Protein AF-A0A0P9IA78-F1 (afdb_monomer)

Radius of gyration: 23.21 Å; Cα contacts (8 Å, |Δi|>4): 145; chains: 1; bounding box: 56×48×59 Å

Sequence (143 aa):
MDINGATLGGPLNVPTANTPISSMRSAQRTPTDLRVVIDLKKGVTPKSFTLAPNQQYGNRLVVDLYDNAADANPTPVIPDTAANTAPAVPVSPAKPEIKLTPVPNGKRDIVVVIDAGHGGEDPGASGGAGQKEKNVVLSIAKE

Secondary structure (DSSP, 8-state):
-EEET----S------TTSSEEEEEEEEEETTEEEEEEEESS-EEEEEEEE---SS---EEEEEEEEPGGGSPPP-------------------------PPPSS-------------BTTB--SB-TTS-BHHHHHHHHTT-

Foldseek 3Di:
DKDFQDDDPDDPDDDCPPHQFDDWDWDDPDPGMIDIDTHGNDAWDKDWDWDPDDPPGHIDIDIDTHDDPVPDDDDPDPPPPDDDDDDDDDDDDDDDDPPDDDDPPDDDPDDDDQDQDDDDPGQDDADPVGHGSSVVSVVVSVD

pLDDT: mean 81.65, std 17.91, range [38.31, 96.5]

Structure (mmCIF, N/CA/C/O backbone):
data_AF-A0A0P9IA78-F1
#
_entry.id   AF-A0A0P9IA78-F1
#
loop_
_atom_site.group_PDB
_atom_site.id
_atom_site.type_symbol
_atom_site.label_atom_id
_atom_site.label_alt_id
_atom_site.label_comp_id
_atom_site.label_asym_id
_atom_site.label_entity_id
_atom_site.label_seq_id
_atom_site.pdbx_PDB_ins_code
_atom_site.Cartn_x
_atom_site.Cartn_y
_atom_site.Cartn_z
_atom_site.occupa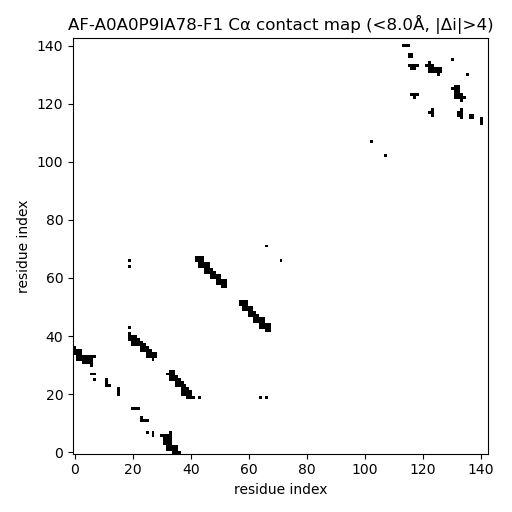ncy
_atom_site.B_iso_or_equiv
_atom_site.auth_seq_id
_atom_site.auth_comp_id
_atom_site.auth_asym_id
_atom_site.auth_atom_id
_atom_site.pdbx_PDB_model_num
ATOM 1 N N . MET A 1 1 ? -12.255 -5.495 4.345 1.00 92.94 1 MET A N 1
ATOM 2 C CA . MET A 1 1 ? -11.587 -6.276 5.402 1.00 92.94 1 MET A CA 1
ATOM 3 C C . MET A 1 1 ? -12.033 -5.779 6.761 1.00 92.94 1 MET A C 1
ATOM 5 O O . MET A 1 1 ? -12.260 -4.581 6.904 1.00 92.94 1 MET A O 1
ATOM 9 N N . ASP A 1 2 ? -12.163 -6.692 7.717 1.00 94.56 2 ASP A N 1
ATOM 10 C CA . ASP A 1 2 ? -12.496 -6.390 9.110 1.00 94.56 2 ASP A CA 1
ATOM 11 C C . ASP A 1 2 ? -11.282 -6.673 9.988 1.00 94.56 2 ASP A C 1
ATOM 13 O O . ASP A 1 2 ? -10.627 -7.702 9.827 1.00 94.56 2 ASP A O 1
ATOM 17 N N . ILE A 1 3 ? -10.963 -5.730 10.869 1.00 94.38 3 ILE A N 1
ATOM 18 C CA . ILE A 1 3 ? -9.792 -5.749 11.737 1.00 94.38 3 ILE A CA 1
ATOM 19 C C . ILE A 1 3 ? -10.287 -5.627 13.174 1.00 94.38 3 ILE A C 1
ATOM 21 O O . ILE A 1 3 ? -10.791 -4.579 13.582 1.00 94.38 3 ILE A O 1
ATOM 25 N N . ASN A 1 4 ? -10.134 -6.708 13.931 1.00 94.56 4 ASN A N 1
ATOM 26 C CA . ASN A 1 4 ? -10.538 -6.762 15.331 1.00 94.56 4 ASN A CA 1
ATOM 27 C C . ASN A 1 4 ? -9.451 -6.147 16.221 1.00 94.56 4 ASN A C 1
ATOM 29 O O . ASN A 1 4 ? -8.259 -6.303 15.950 1.00 94.56 4 ASN A O 1
ATOM 33 N N . GLY A 1 5 ? -9.857 -5.482 17.300 1.00 93.44 5 GLY A N 1
ATOM 34 C CA . GLY A 1 5 ? -8.937 -4.811 18.225 1.00 93.44 5 GLY A CA 1
ATOM 35 C C . GLY A 1 5 ? -8.252 -3.563 17.651 1.00 93.44 5 GLY A C 1
ATOM 36 O O . GLY A 1 5 ? -7.172 -3.203 18.111 1.00 93.44 5 GLY A O 1
ATOM 37 N N . ALA A 1 6 ? -8.849 -2.914 16.650 1.00 92.94 6 ALA A N 1
ATOM 38 C CA . ALA A 1 6 ? -8.322 -1.726 15.996 1.00 92.94 6 ALA A CA 1
ATOM 39 C C . ALA A 1 6 ? -9.316 -0.556 16.011 1.00 92.94 6 ALA A C 1
ATOM 41 O O . ALA A 1 6 ? -10.519 -0.699 15.780 1.00 92.94 6 ALA A O 1
ATOM 42 N N . THR A 1 7 ? -8.770 0.639 16.210 1.00 94.38 7 THR A N 1
ATOM 43 C CA . THR A 1 7 ? -9.448 1.913 15.969 1.00 94.38 7 THR A CA 1
ATOM 44 C C . THR A 1 7 ? -8.665 2.710 14.939 1.00 94.38 7 THR A C 1
ATOM 46 O O . THR A 1 7 ? -7.450 2.553 14.790 1.00 94.38 7 THR A O 1
ATOM 49 N N . LEU A 1 8 ? -9.360 3.552 14.176 1.00 93.38 8 LEU A N 1
ATOM 50 C CA . LEU A 1 8 ? -8.694 4.372 13.174 1.00 93.38 8 LEU A CA 1
ATOM 51 C C . LEU A 1 8 ? -7.962 5.548 13.842 1.00 93.38 8 LEU A C 1
ATOM 53 O O . LEU A 1 8 ? -8.594 6.445 14.390 1.00 93.38 8 LEU A O 1
ATOM 57 N N . GLY A 1 9 ? -6.630 5.558 13.759 1.00 91.31 9 GLY A N 1
ATOM 58 C CA . GLY A 1 9 ? -5.790 6.614 14.343 1.00 91.31 9 GLY A CA 1
ATOM 59 C C . GLY A 1 9 ? -5.647 7.887 13.496 1.00 91.31 9 GLY A C 1
ATOM 60 O O . GLY A 1 9 ? -5.071 8.864 13.963 1.00 91.31 9 GLY A O 1
ATOM 61 N N . GLY A 1 10 ? -6.139 7.894 12.254 1.00 90.31 10 GLY A N 1
ATOM 62 C CA . GLY A 1 10 ? -6.009 9.028 11.337 1.00 90.31 10 GLY A CA 1
ATOM 63 C C . GLY A 1 10 ? -6.650 8.770 9.969 1.00 90.31 10 GLY A C 1
ATOM 64 O O . GLY A 1 10 ? -7.115 7.662 9.702 1.00 90.31 10 GLY A O 1
ATOM 65 N N . PRO A 1 11 ? -6.702 9.781 9.086 1.00 87.12 11 PRO A N 1
ATOM 66 C CA . PRO A 1 11 ? -7.320 9.636 7.774 1.00 87.12 11 PRO A CA 1
ATOM 67 C C . PRO A 1 11 ? -6.551 8.646 6.888 1.00 87.12 11 PRO A C 1
ATOM 69 O O . PRO A 1 11 ? -5.323 8.644 6.843 1.00 87.12 11 PRO A O 1
ATOM 72 N N . LEU A 1 12 ? -7.288 7.848 6.114 1.00 87.38 12 LEU A N 1
ATOM 73 C CA . LEU A 1 12 ? -6.739 6.922 5.120 1.00 87.38 12 LEU A CA 1
ATOM 74 C C . LEU A 1 12 ? -6.481 7.630 3.780 1.00 87.38 12 LEU A C 1
ATOM 76 O O . LEU A 1 12 ? -7.124 7.328 2.776 1.00 87.38 12 LEU A O 1
ATOM 80 N N . ASN A 1 13 ? -5.567 8.601 3.766 1.00 84.19 13 ASN A N 1
ATOM 81 C CA . ASN A 1 13 ? -5.221 9.333 2.548 1.00 84.19 13 ASN A CA 1
ATOM 82 C C . ASN A 1 13 ? -4.013 8.687 1.856 1.00 84.19 13 ASN A C 1
ATOM 84 O O . ASN A 1 13 ? -2.878 8.866 2.294 1.00 84.19 13 ASN A O 1
ATOM 88 N N . VAL A 1 14 ? -4.259 7.929 0.785 1.00 83.81 14 VAL A N 1
ATOM 89 C CA . VAL A 1 14 ? -3.199 7.333 -0.042 1.00 83.81 14 VAL A CA 1
ATOM 90 C C . VAL A 1 14 ? -3.341 7.783 -1.495 1.00 83.81 14 VAL A C 1
ATOM 92 O O . VAL A 1 14 ? -4.464 7.856 -2.001 1.00 83.81 14 VAL A O 1
ATOM 95 N N . PRO A 1 15 ? -2.231 8.053 -2.201 1.00 88.25 15 PRO A N 1
ATOM 96 C CA . PRO A 1 15 ? -2.274 8.285 -3.638 1.00 88.25 15 PRO A CA 1
ATOM 97 C C . PRO A 1 15 ? -2.815 7.053 -4.378 1.00 88.25 15 PRO A C 1
ATOM 99 O O . PRO A 1 15 ? -2.283 5.953 -4.251 1.00 88.25 15 PRO A O 1
ATOM 102 N N . THR A 1 16 ? -3.865 7.240 -5.178 1.00 91.00 16 THR A N 1
ATOM 103 C CA . THR A 1 16 ? -4.498 6.178 -5.989 1.00 91.00 16 THR A CA 1
ATOM 104 C C . THR A 1 16 ? -4.215 6.314 -7.490 1.00 91.00 16 THR A C 1
ATOM 106 O O . THR A 1 16 ? -4.732 5.555 -8.320 1.00 91.00 16 THR A O 1
ATOM 109 N N . ALA A 1 17 ? -3.391 7.294 -7.868 1.00 89.81 17 ALA A N 1
ATOM 110 C CA . ALA A 1 17 ? -2.913 7.449 -9.234 1.00 89.81 17 ALA A CA 1
ATOM 111 C C . ALA A 1 17 ? -2.032 6.247 -9.609 1.00 89.81 17 ALA A C 1
ATOM 113 O O . ALA A 1 17 ? -1.171 5.846 -8.831 1.00 89.81 17 ALA A O 1
ATOM 114 N N . ASN A 1 18 ? -2.256 5.674 -10.796 1.00 88.31 18 ASN A N 1
ATOM 115 C CA . ASN A 1 18 ? -1.542 4.490 -11.300 1.00 88.31 18 ASN A CA 1
ATOM 116 C C . ASN A 1 18 ? -1.652 3.230 -10.419 1.00 88.31 18 ASN A C 1
ATOM 118 O O . ASN A 1 18 ? -0.782 2.367 -10.461 1.00 88.31 18 ASN A O 1
ATOM 122 N N . THR A 1 19 ? -2.730 3.099 -9.645 1.00 91.81 19 THR A N 1
ATOM 123 C CA . THR A 1 19 ? -3.041 1.880 -8.883 1.00 91.81 19 THR A CA 1
ATOM 124 C C . THR A 1 19 ? -4.401 1.310 -9.304 1.00 91.81 19 THR A C 1
ATOM 126 O O . THR A 1 19 ? -5.234 2.052 -9.852 1.00 91.81 19 THR A O 1
ATOM 129 N N . PRO A 1 20 ? -4.691 0.024 -9.015 1.00 92.56 20 PRO A N 1
ATOM 130 C CA . PRO A 1 20 ? -6.024 -0.544 -9.214 1.00 92.56 20 PRO A CA 1
ATOM 131 C C . PRO A 1 20 ? -7.067 -0.015 -8.213 1.00 92.56 20 PRO A C 1
ATOM 133 O O . PRO A 1 20 ? -8.234 -0.371 -8.326 1.00 92.56 20 PRO A O 1
ATOM 136 N N . ILE A 1 21 ? -6.692 0.837 -7.252 1.00 94.62 21 ILE A N 1
ATOM 137 C CA . ILE A 1 21 ? -7.584 1.359 -6.208 1.00 94.62 21 ILE A CA 1
ATOM 138 C C . ILE A 1 21 ? -8.310 2.606 -6.724 1.00 94.62 21 ILE A C 1
ATOM 140 O O . ILE A 1 21 ? -7.686 3.510 -7.279 1.00 94.62 21 ILE A O 1
ATOM 144 N N . SER A 1 22 ? -9.629 2.671 -6.543 1.00 94.44 22 SER A N 1
ATOM 145 C CA . SER A 1 22 ? -10.444 3.857 -6.833 1.00 94.44 22 SER A CA 1
ATOM 146 C C . SER A 1 22 ? -10.659 4.716 -5.589 1.00 94.44 22 SER A C 1
ATOM 148 O O . SER A 1 22 ? -10.499 5.933 -5.655 1.00 94.44 22 SER A O 1
ATOM 150 N N . SER A 1 23 ? -10.978 4.100 -4.451 1.00 94.00 23 SER A N 1
ATOM 151 C CA . SER A 1 23 ? -11.232 4.803 -3.194 1.00 94.00 23 SER A CA 1
ATOM 152 C C . SER A 1 23 ? -10.894 3.922 -1.989 1.00 94.00 23 SER A C 1
ATOM 154 O O . SER A 1 23 ? -10.894 2.694 -2.086 1.00 94.00 23 SER A O 1
ATOM 156 N N . MET A 1 24 ? -10.607 4.543 -0.842 1.00 94.25 24 MET A N 1
ATOM 157 C CA . MET A 1 24 ? -10.506 3.839 0.435 1.00 94.25 24 MET A CA 1
ATOM 158 C C . MET A 1 24 ? -11.441 4.466 1.451 1.00 94.25 24 MET A C 1
ATOM 160 O O . MET A 1 24 ? -11.512 5.685 1.600 1.00 94.25 24 MET A O 1
ATOM 164 N N . ARG A 1 25 ? -12.158 3.607 2.169 1.00 93.81 25 ARG A N 1
ATOM 165 C CA . ARG A 1 25 ? -13.139 3.994 3.176 1.00 93.81 25 ARG A CA 1
ATOM 166 C C . ARG A 1 25 ? -12.911 3.187 4.436 1.00 93.81 25 ARG A C 1
ATOM 168 O O . ARG A 1 25 ? -12.384 2.075 4.401 1.00 93.81 25 ARG A O 1
ATOM 175 N N . SER A 1 26 ? -13.344 3.738 5.557 1.00 94.75 26 SER A N 1
ATOM 176 C CA . SER A 1 26 ? -13.314 3.036 6.830 1.00 94.75 26 SER A CA 1
ATOM 177 C C . SER A 1 26 ? -14.577 3.299 7.629 1.00 94.75 26 SER A C 1
ATOM 179 O O . SER A 1 26 ? -15.250 4.311 7.444 1.00 94.75 26 SER A O 1
ATOM 181 N N . ALA A 1 27 ? -14.910 2.350 8.493 1.00 94.88 27 ALA A N 1
ATOM 182 C CA . ALA A 1 27 ? -16.004 2.475 9.435 1.00 94.88 27 ALA A CA 1
ATOM 183 C C . ALA A 1 27 ? -15.650 1.737 10.724 1.00 94.88 27 ALA A C 1
ATOM 185 O O . ALA A 1 27 ? -15.288 0.560 10.694 1.00 94.88 27 ALA A O 1
ATOM 186 N N . GLN A 1 28 ? -15.806 2.416 11.855 1.00 95.94 28 GLN A N 1
ATOM 187 C CA . GLN A 1 28 ? -15.735 1.789 13.168 1.00 95.94 28 GLN A CA 1
ATOM 188 C C . GLN A 1 28 ? -17.041 0.998 13.379 1.00 95.94 28 GLN A C 1
ATOM 190 O O . GLN A 1 28 ? -18.123 1.583 13.432 1.00 95.94 28 GLN A O 1
ATOM 195 N N . ARG A 1 29 ? -16.969 -0.338 13.397 1.00 94.88 29 ARG A N 1
ATOM 196 C CA . ARG A 1 29 ? -18.137 -1.234 13.531 1.00 94.88 29 ARG A CA 1
ATOM 197 C C . ARG A 1 29 ? -18.542 -1.421 14.990 1.00 94.88 29 ARG A C 1
ATOM 199 O O . ARG A 1 29 ? -19.731 -1.489 15.285 1.00 94.88 29 ARG A O 1
ATOM 206 N N . THR A 1 30 ? -17.553 -1.473 15.873 1.00 94.19 30 THR A N 1
ATOM 207 C CA . THR A 1 30 ? -17.667 -1.497 17.339 1.00 94.19 30 THR A CA 1
ATOM 208 C C . THR A 1 30 ? -16.535 -0.634 17.914 1.00 94.19 30 THR A C 1
ATOM 210 O O . THR A 1 30 ? -15.623 -0.289 17.159 1.00 94.19 30 THR A O 1
ATOM 213 N N . PRO A 1 31 ? -16.506 -0.306 19.220 1.00 93.56 31 PRO A N 1
ATOM 214 C CA . PRO A 1 31 ? -15.400 0.454 19.814 1.00 93.56 31 PRO A CA 1
ATOM 215 C C . PRO A 1 31 ? -14.005 -0.144 19.574 1.00 93.56 31 PRO A C 1
ATOM 217 O O . PRO A 1 31 ? -13.018 0.573 19.696 1.00 93.56 31 PRO A O 1
ATOM 220 N N . THR A 1 32 ? -13.921 -1.431 19.224 1.00 94.88 32 THR A N 1
ATOM 221 C CA . THR A 1 32 ? -12.665 -2.140 18.970 1.00 94.88 32 THR A CA 1
ATOM 222 C C . THR A 1 32 ? -12.549 -2.729 17.570 1.00 94.88 32 THR A C 1
ATOM 224 O O . THR A 1 32 ? -11.491 -3.253 17.264 1.00 94.88 32 THR A O 1
ATOM 227 N N . ASP A 1 33 ? -13.571 -2.674 16.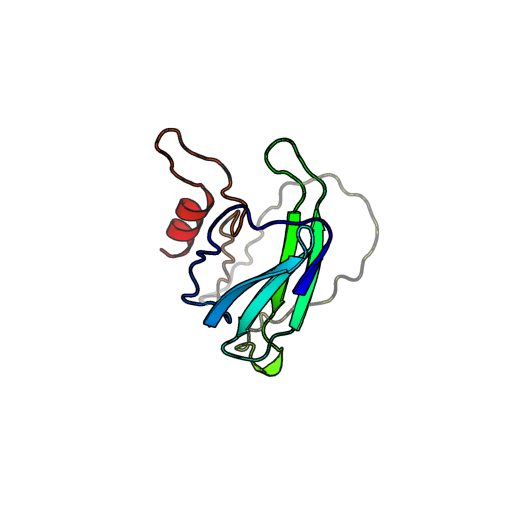715 1.00 95.31 33 ASP A N 1
ATOM 228 C CA . ASP A 1 33 ? -13.511 -3.321 15.397 1.00 95.31 33 ASP A CA 1
ATOM 229 C C . ASP A 1 33 ? -13.590 -2.299 14.269 1.00 95.31 33 ASP A C 1
ATOM 231 O O . ASP A 1 33 ? -14.571 -1.558 14.131 1.00 95.31 33 ASP A O 1
ATOM 235 N N . LEU A 1 34 ? -12.564 -2.304 13.424 1.00 96.38 34 LEU A N 1
ATOM 236 C CA . LEU A 1 34 ? -12.427 -1.419 12.281 1.00 96.38 34 LEU A CA 1
ATOM 237 C C . LEU A 1 34 ? -12.700 -2.184 10.987 1.00 96.38 34 LEU A C 1
ATOM 239 O O . LEU A 1 34 ? -12.032 -3.165 10.672 1.00 96.38 34 LEU A O 1
ATOM 243 N N . ARG A 1 35 ? -13.632 -1.686 10.177 1.00 96.50 35 ARG A N 1
ATOM 244 C CA . ARG A 1 35 ? -13.793 -2.117 8.788 1.00 96.50 35 ARG A CA 1
ATOM 245 C C . ARG A 1 35 ? -13.046 -1.164 7.875 1.00 96.50 35 ARG A C 1
ATOM 247 O O . ARG A 1 35 ? -13.287 0.040 7.914 1.00 96.50 35 ARG A O 1
ATOM 254 N N . VAL A 1 36 ? -12.213 -1.712 7.000 1.00 96.00 36 VAL A N 1
ATOM 255 C CA . VAL A 1 36 ? -11.594 -0.983 5.889 1.00 96.00 36 VAL A CA 1
ATOM 256 C C . VAL A 1 36 ? -12.127 -1.544 4.577 1.00 96.00 36 VAL A C 1
ATOM 258 O O . VAL A 1 36 ? -12.146 -2.759 4.364 1.00 96.00 36 VAL A O 1
ATOM 261 N N . VAL A 1 37 ? -12.579 -0.664 3.691 1.00 95.44 37 VAL A N 1
ATOM 262 C CA . VAL A 1 37 ? -13.100 -1.004 2.365 1.00 95.44 37 VAL A CA 1
ATOM 263 C C . VAL A 1 37 ? -12.212 -0.342 1.324 1.00 95.44 37 VAL A C 1
ATOM 265 O O . VAL A 1 37 ? -11.996 0.867 1.374 1.00 95.44 37 VAL A O 1
ATOM 268 N N . ILE A 1 38 ? -11.699 -1.148 0.399 1.00 95.56 38 ILE A N 1
ATOM 269 C CA . ILE A 1 38 ? -10.887 -0.699 -0.728 1.00 95.56 38 ILE A CA 1
ATOM 270 C C . ILE A 1 38 ? -11.745 -0.902 -1.970 1.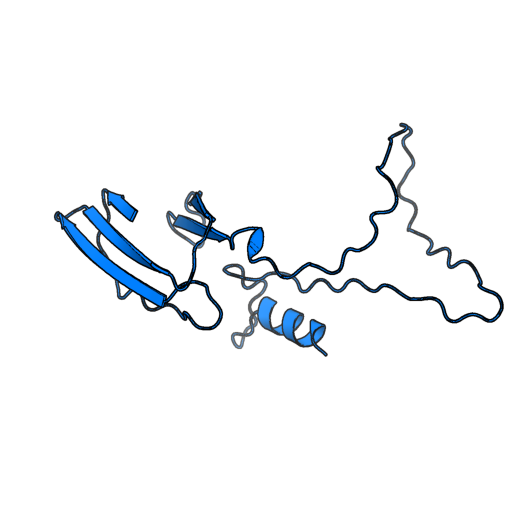00 95.56 38 ILE A C 1
ATOM 272 O O . ILE A 1 38 ? -12.050 -2.038 -2.332 1.00 95.56 38 ILE A O 1
ATOM 276 N N . ASP A 1 39 ? -12.164 0.196 -2.584 1.00 95.00 39 ASP A N 1
ATOM 277 C CA . ASP A 1 39 ? -12.880 0.158 -3.850 1.00 95.00 39 ASP A CA 1
ATOM 278 C C . ASP A 1 39 ? -11.856 0.041 -4.982 1.00 95.00 39 ASP A C 1
ATOM 280 O O . ASP A 1 39 ? -10.803 0.685 -4.953 1.00 95.00 39 ASP A O 1
ATOM 284 N N . LEU A 1 40 ? -12.151 -0.789 -5.980 1.00 95.56 40 LEU A N 1
ATOM 285 C CA . LEU A 1 40 ? -11.217 -1.121 -7.053 1.00 95.56 40 LEU A CA 1
ATOM 286 C C . LEU A 1 40 ? -11.743 -0.656 -8.412 1.00 95.56 40 LEU A C 1
ATOM 288 O O . LEU A 1 40 ? -12.948 -0.619 -8.649 1.00 95.56 40 LEU A O 1
ATOM 292 N N . LYS A 1 41 ? -10.822 -0.311 -9.312 1.00 93.81 41 LYS A N 1
ATOM 293 C CA . LYS A 1 41 ? -11.089 0.044 -10.715 1.00 93.81 41 LYS A CA 1
ATOM 294 C C . LYS A 1 41 ? -11.295 -1.193 -11.592 1.00 93.81 41 LYS A C 1
ATOM 296 O O . LYS A 1 41 ? -11.991 -1.116 -12.597 1.00 93.81 41 LYS A O 1
ATOM 301 N N . LYS A 1 42 ? -10.667 -2.312 -11.224 1.00 91.31 42 LYS A N 1
ATOM 302 C CA . LYS A 1 42 ? -10.725 -3.604 -11.919 1.00 91.31 42 LYS A CA 1
ATOM 303 C C . LYS A 1 42 ? -10.574 -4.755 -10.925 1.00 91.31 42 LYS A C 1
ATOM 305 O O . LYS A 1 42 ? -10.247 -4.528 -9.760 1.00 91.31 42 LYS A O 1
ATOM 310 N N . GLY A 1 43 ? -10.826 -5.978 -11.384 1.00 92.00 43 GLY A N 1
ATOM 311 C CA . GLY A 1 43 ? -10.596 -7.179 -10.582 1.00 92.00 43 GLY A CA 1
ATOM 312 C C . GLY A 1 43 ? -9.111 -7.367 -10.260 1.00 92.00 43 GLY A C 1
ATOM 313 O O . GLY A 1 43 ? -8.257 -7.099 -11.100 1.00 92.00 43 GLY A O 1
ATOM 314 N N . VAL A 1 44 ? -8.821 -7.833 -9.046 1.00 94.31 44 VAL A N 1
ATOM 315 C CA . VAL A 1 44 ? -7.46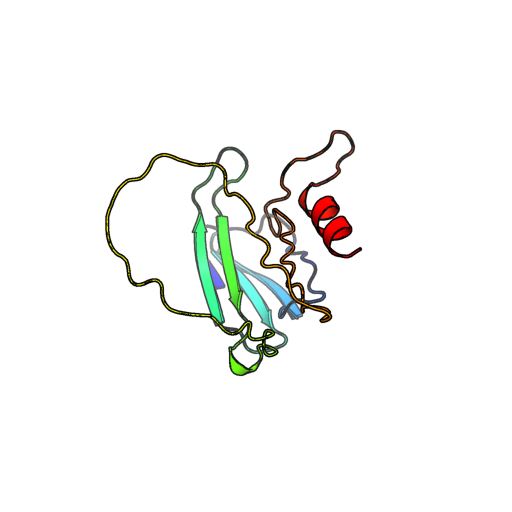5 -8.137 -8.566 1.00 94.31 44 VAL A CA 1
ATOM 316 C C . VAL A 1 44 ? -7.475 -9.445 -7.781 1.00 94.31 44 VAL A C 1
ATOM 318 O O . VAL A 1 44 ? -8.513 -9.854 -7.256 1.00 94.31 44 VAL A O 1
ATOM 321 N N . THR A 1 45 ? -6.307 -10.059 -7.642 1.00 94.69 45 THR A N 1
ATOM 322 C CA . THR A 1 45 ? -6.051 -11.186 -6.748 1.00 94.69 45 THR A CA 1
ATOM 323 C C . THR A 1 45 ? -5.362 -10.673 -5.477 1.00 94.69 45 THR A C 1
ATOM 325 O O . THR A 1 45 ? -4.183 -10.314 -5.525 1.00 94.69 45 THR A O 1
ATOM 328 N N . PRO A 1 46 ? -6.067 -10.582 -4.335 1.00 94.69 46 PRO A N 1
ATOM 329 C CA . PRO A 1 46 ? -5.487 -10.071 -3.101 1.00 94.69 46 PRO A CA 1
ATOM 330 C C . PRO A 1 46 ? -4.661 -11.135 -2.365 1.00 94.69 46 PRO A C 1
ATOM 332 O O . PRO A 1 46 ? -5.026 -12.311 -2.325 1.00 94.69 46 PRO A O 1
ATOM 335 N N . LYS A 1 47 ? -3.591 -10.707 -1.696 1.00 95.94 47 LYS A N 1
ATOM 336 C CA . LYS A 1 47 ? -2.820 -11.508 -0.739 1.00 95.94 47 LYS A CA 1
ATOM 337 C C . LYS A 1 47 ? -2.573 -10.682 0.513 1.00 95.94 47 LYS A C 1
ATOM 339 O O . LYS A 1 47 ? -2.220 -9.515 0.420 1.00 95.94 47 LYS A O 1
ATOM 344 N N . SER A 1 48 ? -2.739 -11.276 1.688 1.00 95.25 48 SER A N 1
ATOM 345 C CA . SER A 1 48 ? -2.529 -10.570 2.954 1.00 95.25 48 SER A CA 1
ATOM 346 C C . SER A 1 48 ? -1.652 -11.360 3.908 1.00 95.25 48 SER A C 1
ATOM 348 O O . SER A 1 48 ? -1.772 -12.583 3.986 1.00 95.25 48 SER A O 1
ATOM 350 N N . PHE A 1 49 ? -0.816 -10.660 4.668 1.00 95.88 49 PHE A N 1
ATOM 351 C CA . PHE A 1 49 ? 0.012 -11.236 5.724 1.00 95.88 49 PHE A CA 1
ATOM 352 C C . PHE A 1 49 ? 0.332 -10.187 6.790 1.00 95.88 49 PHE A C 1
ATOM 354 O O . PHE A 1 49 ? 0.223 -8.983 6.556 1.00 95.88 49 PHE A O 1
ATOM 361 N N . THR A 1 50 ? 0.720 -10.639 7.978 1.00 95.00 50 THR A N 1
ATOM 362 C CA . THR A 1 50 ? 1.156 -9.758 9.062 1.00 95.00 50 THR A CA 1
ATOM 363 C C . THR A 1 50 ? 2.672 -9.780 9.193 1.00 95.00 50 THR A C 1
ATOM 365 O O . THR A 1 50 ? 3.325 -10.792 8.945 1.00 95.00 50 THR A O 1
ATOM 368 N N . LEU A 1 51 ? 3.240 -8.647 9.593 1.00 94.38 51 LEU A N 1
ATOM 369 C CA . LEU A 1 51 ? 4.641 -8.520 9.965 1.00 94.38 51 LEU A CA 1
ATOM 370 C C . LEU A 1 51 ? 4.730 -8.155 11.442 1.00 94.38 51 LEU A C 1
ATOM 372 O O . LEU A 1 51 ? 4.035 -7.248 11.915 1.00 94.38 51 LEU A O 1
ATOM 376 N N . ALA A 1 52 ? 5.624 -8.851 12.140 1.00 93.81 52 ALA A N 1
ATOM 377 C CA . ALA A 1 52 ? 6.012 -8.508 13.495 1.00 93.81 52 ALA A CA 1
ATOM 378 C C . ALA A 1 52 ? 6.623 -7.092 13.539 1.00 93.81 52 ALA A C 1
ATOM 380 O O . ALA A 1 52 ? 7.175 -6.620 12.534 1.00 93.81 52 ALA A O 1
ATOM 381 N N . PRO A 1 53 ? 6.536 -6.410 14.691 1.00 95.56 53 PRO A N 1
ATOM 382 C CA . PRO A 1 53 ? 7.175 -5.119 14.874 1.00 95.56 53 PRO A CA 1
ATOM 383 C C . PRO A 1 53 ? 8.699 -5.248 14.781 1.00 95.56 53 PRO A C 1
ATOM 385 O O . PRO A 1 53 ? 9.278 -6.291 15.087 1.00 95.56 53 PRO A O 1
ATOM 388 N N . ASN A 1 54 ? 9.352 -4.162 14.384 1.00 91.56 54 ASN A N 1
ATOM 389 C CA . ASN A 1 54 ? 10.803 -4.013 14.411 1.00 91.56 54 ASN A CA 1
ATOM 390 C C . ASN A 1 54 ? 11.185 -2.672 15.071 1.00 91.56 54 ASN A C 1
ATOM 392 O O . ASN A 1 54 ? 10.337 -2.000 15.650 1.00 91.56 54 ASN A O 1
ATOM 396 N N . GLN A 1 55 ? 12.462 -2.276 15.011 1.00 89.06 55 GLN A N 1
ATOM 397 C CA . GLN A 1 55 ? 12.932 -1.033 15.645 1.00 89.06 55 GLN A CA 1
ATOM 398 C C . GLN A 1 55 ? 12.267 0.240 15.090 1.00 89.06 55 GLN A C 1
ATOM 400 O O . GLN A 1 55 ? 12.185 1.237 15.800 1.00 89.06 55 GLN A O 1
ATOM 405 N N . GLN A 1 56 ? 11.807 0.218 13.835 1.00 88.00 56 GLN A N 1
ATOM 406 C CA . GLN A 1 56 ? 11.276 1.388 13.130 1.00 88.00 56 GLN A CA 1
ATOM 407 C C . GLN A 1 56 ? 9.743 1.395 13.050 1.00 88.00 56 GLN A C 1
ATOM 409 O O . GLN A 1 56 ? 9.131 2.459 13.031 1.00 88.00 56 GLN A O 1
ATOM 414 N N . TYR A 1 57 ? 9.114 0.221 12.999 1.00 86.69 57 TYR A N 1
ATOM 415 C CA . TYR A 1 57 ? 7.687 0.065 12.743 1.00 86.69 57 TYR A CA 1
ATOM 416 C C . TYR A 1 57 ? 7.030 -0.889 13.744 1.00 86.69 57 TYR A C 1
ATOM 418 O O . TYR A 1 57 ? 7.604 -1.908 14.123 1.00 86.69 57 TYR A O 1
ATOM 426 N N . GLY A 1 58 ? 5.784 -0.586 14.118 1.00 92.12 58 GLY A N 1
ATOM 427 C CA . GLY A 1 58 ? 4.937 -1.470 14.923 1.00 92.12 58 GLY A CA 1
ATOM 428 C C . GLY A 1 58 ? 4.420 -2.694 14.151 1.00 92.12 58 GLY A C 1
ATOM 429 O O . GLY A 1 58 ? 4.927 -3.041 13.084 1.00 92.12 58 GLY A O 1
ATOM 430 N N . ASN A 1 59 ? 3.379 -3.347 14.681 1.00 92.62 59 ASN A N 1
ATOM 431 C CA . ASN A 1 59 ? 2.678 -4.421 13.967 1.00 92.62 59 ASN A CA 1
ATOM 432 C C . ASN A 1 59 ? 2.131 -3.903 12.632 1.00 92.62 59 ASN A C 1
ATOM 434 O O . ASN A 1 59 ? 1.489 -2.851 12.596 1.00 92.62 59 ASN A O 1
ATOM 438 N N . ARG A 1 60 ? 2.344 -4.652 11.546 1.00 93.25 60 ARG A N 1
ATOM 439 C CA . ARG A 1 60 ? 1.852 -4.276 10.213 1.00 93.25 60 ARG A CA 1
ATOM 440 C C . ARG A 1 60 ? 0.987 -5.380 9.630 1.00 93.25 60 ARG A C 1
ATOM 442 O O . ARG A 1 60 ? 1.376 -6.543 9.639 1.00 93.25 60 ARG A O 1
ATOM 449 N N . LEU A 1 61 ? -0.162 -4.999 9.086 1.00 93.81 61 LEU A N 1
ATOM 450 C CA . LEU A 1 61 ? -0.944 -5.818 8.166 1.00 93.81 61 LEU A CA 1
ATOM 451 C C . LEU A 1 61 ? -0.619 -5.343 6.750 1.00 93.81 61 LEU A C 1
ATOM 453 O O . LEU A 1 61 ? -0.845 -4.178 6.431 1.00 93.81 61 LEU A O 1
ATOM 457 N N . VAL A 1 62 ? -0.082 -6.234 5.924 1.00 94.50 62 VAL A N 1
ATOM 458 C CA . VAL A 1 62 ? 0.227 -5.967 4.518 1.00 94.50 62 VAL A CA 1
ATOM 459 C C . VAL A 1 62 ? -0.843 -6.621 3.656 1.00 94.50 62 VAL A C 1
ATOM 461 O O . VAL A 1 62 ? -1.242 -7.760 3.910 1.00 94.50 62 VAL A O 1
ATOM 464 N N . VAL A 1 63 ? -1.321 -5.883 2.657 1.00 94.31 63 VAL A N 1
ATOM 465 C CA . VAL A 1 63 ? -2.309 -6.349 1.685 1.00 94.31 63 VAL A CA 1
ATOM 466 C C . VAL A 1 63 ? -1.808 -5.998 0.291 1.00 94.31 63 VAL A C 1
ATOM 468 O O . VAL A 1 63 ? -1.832 -4.834 -0.104 1.00 94.31 63 VAL A O 1
ATOM 471 N N . ASP A 1 64 ? -1.382 -7.015 -0.444 1.00 94.31 64 ASP A N 1
ATOM 472 C CA . ASP A 1 64 ? -0.959 -6.906 -1.833 1.00 94.31 64 ASP A CA 1
ATOM 473 C C . ASP A 1 64 ? -2.160 -7.152 -2.749 1.00 94.31 64 ASP A C 1
ATOM 475 O O . ASP A 1 64 ? -2.942 -8.080 -2.533 1.00 94.31 64 ASP A O 1
ATOM 479 N N . LEU A 1 65 ? -2.312 -6.321 -3.781 1.00 93.50 65 LEU A N 1
ATOM 480 C CA . LEU A 1 65 ? -3.378 -6.423 -4.777 1.00 93.50 65 LEU A CA 1
ATOM 481 C C . LEU A 1 65 ? -2.742 -6.673 -6.145 1.00 93.50 65 LEU A C 1
ATOM 483 O O . LEU A 1 65 ? -2.240 -5.740 -6.769 1.00 93.50 65 LEU A O 1
ATOM 487 N N . TYR A 1 66 ? -2.747 -7.925 -6.597 1.00 92.25 66 TYR A N 1
ATOM 488 C CA . TYR A 1 66 ? -2.162 -8.300 -7.882 1.00 92.25 66 TYR A CA 1
ATOM 489 C C . TYR A 1 66 ? -3.177 -8.168 -9.008 1.00 92.25 66 TYR A C 1
ATOM 491 O O . TYR A 1 66 ? -4.328 -8.574 -8.862 1.00 92.25 66 TYR A O 1
ATOM 499 N N . ASP A 1 67 ? -2.744 -7.657 -10.154 1.00 89.25 67 ASP A N 1
ATOM 500 C CA . ASP A 1 67 ? -3.549 -7.721 -11.368 1.00 89.25 67 ASP A CA 1
ATOM 501 C C . ASP A 1 67 ? -3.848 -9.181 -11.731 1.00 89.25 67 ASP A C 1
ATOM 503 O O . ASP A 1 67 ? -3.036 -10.083 -11.505 1.00 89.25 67 ASP A O 1
ATOM 507 N N . ASN A 1 68 ? -5.030 -9.429 -12.292 1.00 84.19 68 ASN A N 1
ATOM 508 C CA . ASN A 1 68 ? -5.345 -10.756 -12.801 1.00 84.19 68 ASN A CA 1
ATOM 509 C C . ASN A 1 68 ? -4.435 -11.070 -13.996 1.00 84.19 68 ASN A C 1
ATOM 511 O O . ASN A 1 68 ? -4.161 -10.197 -14.813 1.00 84.19 68 ASN A O 1
ATOM 515 N N . ALA A 1 69 ? -3.993 -12.323 -14.133 1.00 70.94 69 ALA A N 1
ATOM 516 C CA . ALA A 1 69 ? -3.028 -12.720 -15.165 1.00 70.94 69 ALA A CA 1
ATOM 517 C C . ALA A 1 69 ? -3.475 -12.395 -16.606 1.00 70.94 69 ALA A C 1
ATOM 519 O O . ALA A 1 69 ? -2.633 -12.192 -17.473 1.00 70.94 69 ALA A O 1
ATOM 520 N N . ALA A 1 70 ? -4.785 -12.310 -16.856 1.00 66.81 70 ALA A N 1
ATOM 521 C CA . ALA A 1 70 ? -5.344 -11.910 -18.149 1.00 66.81 70 ALA A CA 1
ATOM 522 C C . ALA A 1 70 ? -5.160 -10.411 -18.470 1.00 66.81 70 ALA A C 1
ATOM 524 O O . ALA A 1 70 ? -5.197 -10.033 -19.636 1.00 66.81 70 ALA A O 1
ATOM 525 N N . ASP A 1 71 ? -4.947 -9.577 -17.448 1.00 65.12 71 ASP A N 1
ATOM 526 C CA . ASP A 1 71 ? -4.734 -8.130 -17.564 1.00 65.12 71 ASP A CA 1
ATOM 527 C C . ASP A 1 71 ? -3.241 -7.757 -17.558 1.00 65.12 71 ASP A C 1
ATOM 529 O O . ASP A 1 71 ? -2.895 -6.581 -17.703 1.00 65.12 71 ASP A O 1
ATOM 533 N N . ALA A 1 72 ? -2.348 -8.735 -17.358 1.00 60.22 72 ALA A N 1
ATOM 534 C CA . ALA A 1 72 ? -0.914 -8.518 -17.431 1.00 60.22 72 ALA A CA 1
ATOM 535 C C . ALA A 1 72 ? -0.530 -8.253 -18.892 1.00 60.22 72 ALA A C 1
ATOM 537 O O . ALA A 1 72 ? -0.621 -9.132 -19.748 1.00 60.22 72 ALA A O 1
ATOM 538 N N . ASN A 1 73 ? -0.097 -7.024 -19.177 1.00 55.06 73 ASN A N 1
ATOM 539 C CA . ASN A 1 73 ? 0.544 -6.695 -20.445 1.00 55.06 73 ASN A CA 1
ATOM 540 C C . ASN A 1 73 ? 1.713 -7.683 -20.635 1.00 55.06 73 ASN A C 1
ATOM 542 O O . ASN A 1 73 ? 2.479 -7.843 -19.678 1.00 55.06 73 ASN A O 1
ATOM 546 N N . PRO A 1 74 ? 1.851 -8.377 -21.781 1.00 51.00 74 PRO A N 1
ATOM 547 C CA . PRO A 1 74 ? 2.884 -9.389 -21.936 1.00 51.00 74 PRO A CA 1
ATOM 548 C C . PRO A 1 74 ? 4.242 -8.748 -21.660 1.00 51.00 74 PRO A C 1
ATOM 550 O O . PRO A 1 74 ? 4.669 -7.823 -22.354 1.00 51.00 74 PRO A O 1
ATOM 553 N N . THR A 1 75 ? 4.907 -9.218 -20.607 1.00 53.31 75 THR A N 1
ATOM 554 C CA . THR A 1 75 ? 6.316 -8.932 -20.371 1.00 53.31 75 THR A CA 1
ATOM 555 C C . THR A 1 75 ? 7.082 -9.325 -21.633 1.00 53.31 75 THR A C 1
ATOM 557 O O . THR A 1 75 ? 6.769 -10.367 -22.219 1.00 53.31 75 THR A O 1
ATOM 560 N N . PRO A 1 76 ? 8.080 -8.539 -22.078 1.00 52.06 76 PRO A N 1
ATOM 561 C CA . PRO A 1 76 ? 9.012 -9.003 -23.091 1.00 52.06 76 PRO A CA 1
ATOM 562 C C . PRO A 1 76 ? 9.562 -10.354 -22.637 1.00 52.06 76 PRO A C 1
ATOM 564 O O . PRO A 1 76 ? 10.255 -10.445 -21.623 1.00 52.06 76 PRO A O 1
ATOM 567 N N . VAL A 1 77 ? 9.176 -11.418 -23.337 1.00 49.47 77 VAL A N 1
ATOM 568 C CA . VAL A 1 77 ? 9.699 -12.753 -23.083 1.00 49.47 77 VAL A CA 1
ATOM 569 C C . VAL A 1 77 ? 11.166 -12.728 -23.483 1.00 49.47 77 VAL A C 1
ATOM 571 O O . VAL A 1 77 ? 11.504 -12.742 -24.662 1.00 49.47 77 VAL A O 1
ATOM 574 N N . ILE A 1 78 ? 12.051 -12.635 -22.495 1.00 55.53 78 ILE A N 1
ATOM 575 C CA . ILE A 1 78 ? 13.444 -13.024 -22.686 1.00 55.53 78 ILE A CA 1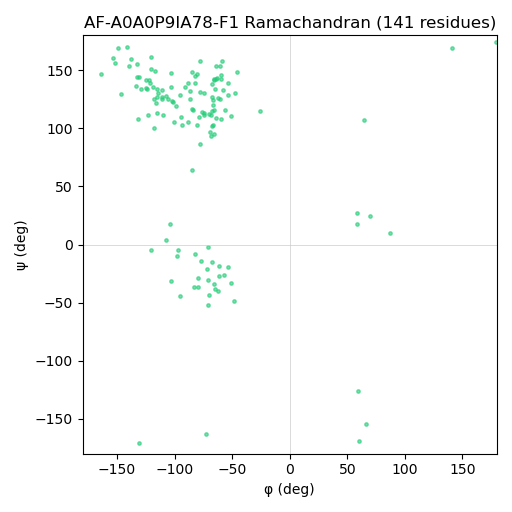
ATOM 576 C C . ILE A 1 78 ? 13.389 -14.542 -22.898 1.00 55.53 78 ILE A C 1
ATOM 578 O O . ILE A 1 78 ? 12.858 -15.234 -22.027 1.00 55.53 78 ILE A O 1
ATOM 582 N N . PRO A 1 79 ? 13.850 -15.082 -24.040 1.00 47.19 79 PRO A N 1
ATOM 583 C CA . PRO A 1 79 ? 13.924 -16.522 -24.223 1.00 47.19 79 PRO A CA 1
ATOM 584 C C . PRO A 1 79 ? 14.841 -17.098 -23.144 1.00 47.19 79 PRO A C 1
ATOM 586 O O . PRO A 1 79 ? 16.053 -16.875 -23.163 1.00 47.19 79 PRO A O 1
ATOM 589 N N . ASP A 1 80 ? 14.250 -17.799 -22.180 1.00 44.56 80 ASP A N 1
ATOM 590 C CA . ASP A 1 80 ? 14.981 -18.460 -21.110 1.00 44.56 80 ASP A CA 1
ATOM 591 C C . ASP A 1 80 ? 15.807 -19.587 -21.740 1.00 44.56 80 ASP A C 1
ATOM 593 O O . ASP A 1 80 ? 15.283 -20.614 -22.186 1.00 44.56 80 ASP A O 1
ATOM 597 N N . THR A 1 81 ? 17.110 -19.357 -21.890 1.00 42.81 81 THR A N 1
ATOM 598 C CA . THR A 1 81 ? 18.013 -20.392 -22.382 1.00 42.81 81 THR A CA 1
ATOM 599 C C . THR A 1 81 ? 18.343 -21.309 -21.216 1.00 42.81 81 THR A C 1
ATOM 601 O O . THR A 1 81 ? 19.195 -20.999 -20.394 1.00 42.81 81 THR A O 1
ATOM 604 N N . ALA A 1 82 ? 17.686 -22.467 -21.235 1.00 45.44 82 ALA A N 1
ATOM 605 C CA . ALA A 1 82 ? 18.092 -23.725 -20.623 1.00 45.44 82 ALA A CA 1
ATOM 606 C C . ALA A 1 82 ? 18.196 -23.770 -19.086 1.00 45.44 82 ALA A C 1
ATOM 608 O O . ALA A 1 82 ? 19.166 -23.351 -18.459 1.00 45.44 82 ALA A O 1
ATOM 609 N N . ALA A 1 83 ? 17.207 -24.470 -18.525 1.00 41.09 83 ALA A N 1
ATOM 610 C CA . ALA A 1 83 ? 17.244 -25.205 -17.271 1.00 41.09 83 ALA A CA 1
ATOM 611 C C . ALA A 1 83 ? 18.656 -25.669 -16.865 1.00 41.09 83 ALA A C 1
ATOM 613 O O . ALA A 1 83 ? 19.275 -26.534 -17.491 1.00 41.09 83 ALA A O 1
ATOM 614 N N . ASN A 1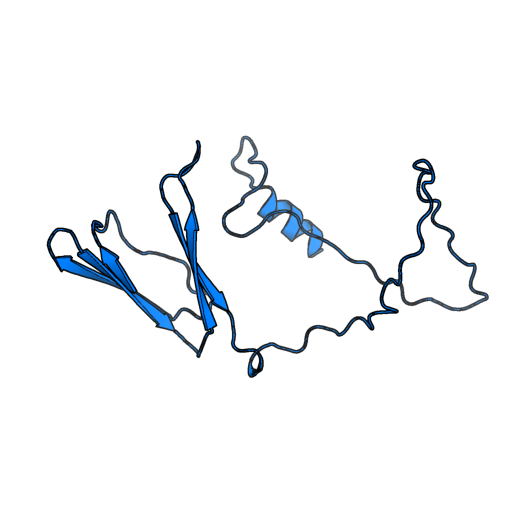 84 ? 19.120 -25.111 -15.751 1.00 38.31 84 ASN A N 1
ATOM 615 C CA . ASN A 1 84 ? 20.347 -25.481 -15.074 1.00 38.31 84 ASN A CA 1
ATOM 616 C C . ASN A 1 84 ? 20.212 -26.917 -14.525 1.00 38.31 84 ASN A C 1
ATOM 618 O O . ASN A 1 84 ? 19.665 -27.137 -13.445 1.00 38.31 84 ASN A O 1
ATOM 622 N N . THR A 1 85 ? 20.681 -27.911 -15.281 1.00 40.78 85 THR A N 1
ATOM 623 C CA . THR A 1 85 ? 20.879 -29.268 -14.754 1.00 40.78 85 THR A CA 1
ATOM 624 C C . THR A 1 85 ? 22.238 -29.286 -14.070 1.00 40.78 85 THR A C 1
ATOM 626 O O . THR A 1 85 ? 23.255 -29.056 -14.718 1.00 40.78 85 THR A O 1
ATOM 629 N N . ALA A 1 86 ? 22.258 -29.507 -12.758 1.00 48.28 86 ALA A N 1
ATOM 630 C CA . ALA A 1 86 ? 23.480 -29.534 -11.959 1.00 48.28 86 ALA A CA 1
ATOM 631 C C . ALA A 1 86 ? 24.373 -30.743 -12.303 1.00 48.28 86 ALA A C 1
ATOM 633 O O . ALA A 1 86 ? 23.878 -31.869 -12.384 1.00 48.28 86 ALA A O 1
ATOM 634 N N . PRO A 1 87 ? 25.698 -30.534 -12.392 1.00 43.47 87 PRO A N 1
ATOM 635 C CA . PRO A 1 87 ? 26.643 -31.503 -11.831 1.00 43.47 87 PRO A CA 1
ATOM 636 C C . PRO A 1 87 ? 27.558 -30.869 -10.772 1.00 43.47 87 PRO A C 1
ATOM 638 O O . PRO A 1 87 ? 28.055 -29.755 -10.921 1.00 43.47 87 PRO A O 1
ATOM 641 N N . ALA A 1 88 ? 27.788 -31.614 -9.693 1.00 49.22 88 ALA A N 1
ATOM 642 C CA . ALA A 1 88 ? 28.621 -31.239 -8.558 1.00 49.22 88 ALA A CA 1
ATOM 643 C C . ALA A 1 88 ? 30.128 -31.309 -8.870 1.00 49.22 88 ALA A C 1
ATOM 645 O O . ALA A 1 88 ? 30.588 -32.358 -9.303 1.00 49.22 88 ALA A O 1
ATOM 646 N N . VAL A 1 89 ? 30.881 -30.244 -8.550 1.00 46.50 89 VAL A N 1
ATOM 647 C CA . VAL A 1 89 ? 32.257 -30.246 -7.989 1.00 46.50 89 VAL A CA 1
ATOM 648 C C . VAL A 1 89 ? 32.584 -28.849 -7.415 1.00 46.50 89 VAL A C 1
ATOM 650 O O . VAL A 1 89 ? 32.114 -27.855 -7.969 1.00 46.50 89 VAL A O 1
ATOM 653 N N . PRO A 1 90 ? 33.374 -28.720 -6.328 1.00 52.22 90 PRO A N 1
ATOM 654 C CA . PRO A 1 90 ? 33.704 -27.422 -5.746 1.00 52.22 90 PRO A CA 1
ATOM 655 C C . PRO A 1 90 ? 34.935 -26.817 -6.438 1.00 52.22 90 PRO A C 1
ATOM 657 O O . PRO A 1 90 ? 35.997 -27.437 -6.464 1.00 52.22 90 PRO A O 1
ATOM 660 N N . VAL A 1 91 ? 34.826 -25.589 -6.953 1.00 47.19 91 VAL A N 1
ATOM 661 C CA . VAL A 1 91 ? 35.993 -24.789 -7.359 1.00 47.19 91 VAL A CA 1
ATOM 662 C C . VAL A 1 91 ? 35.939 -23.389 -6.743 1.00 47.19 91 VAL A C 1
ATOM 664 O O . VAL A 1 91 ? 34.901 -22.735 -6.715 1.00 47.19 91 VAL A O 1
ATOM 667 N N . SER A 1 92 ? 37.092 -22.994 -6.200 1.00 51.53 92 SER A N 1
ATOM 668 C CA . SER A 1 92 ? 37.447 -21.715 -5.567 1.00 51.53 92 SER A CA 1
ATOM 669 C C . SER A 1 92 ? 36.990 -20.484 -6.377 1.00 51.53 92 SER A C 1
ATOM 671 O O . SER A 1 92 ? 36.980 -20.565 -7.607 1.00 51.53 92 SER A O 1
ATOM 673 N N . PRO A 1 93 ? 36.640 -19.336 -5.752 1.00 51.88 93 PRO A N 1
ATOM 674 C CA . PRO A 1 93 ? 36.099 -18.185 -6.473 1.00 51.88 93 PRO A CA 1
ATOM 675 C C . PRO A 1 93 ? 37.167 -17.521 -7.352 1.00 51.88 93 PRO A C 1
ATOM 677 O O . PRO A 1 93 ? 37.948 -16.682 -6.904 1.00 51.88 93 PRO A O 1
ATOM 680 N N . ALA A 1 94 ? 37.177 -17.879 -8.635 1.00 57.22 94 ALA A N 1
ATOM 681 C CA . ALA A 1 94 ? 37.813 -17.087 -9.673 1.00 57.22 94 ALA A CA 1
ATOM 682 C C . ALA A 1 94 ? 36.895 -15.909 -10.033 1.00 57.22 94 ALA A C 1
ATOM 684 O O . ALA A 1 94 ? 35.698 -16.077 -10.271 1.00 57.22 94 ALA A O 1
ATOM 685 N N . LYS A 1 95 ? 37.473 -14.705 -10.073 1.00 58.81 95 LYS A N 1
ATOM 686 C CA . LYS A 1 95 ? 36.862 -13.496 -10.638 1.00 58.81 95 LYS A CA 1
ATOM 687 C C . LYS A 1 95 ? 36.270 -13.831 -12.021 1.00 58.81 95 LYS A C 1
ATOM 689 O O . LYS A 1 95 ? 37.001 -14.411 -12.822 1.00 58.81 95 LYS A O 1
ATOM 694 N N . PRO A 1 96 ? 35.007 -13.482 -12.335 1.00 55.38 96 PRO A N 1
ATOM 695 C CA . PRO A 1 96 ? 34.455 -13.774 -13.651 1.00 55.38 96 PRO A CA 1
ATOM 696 C C . PRO A 1 96 ? 35.244 -12.999 -14.710 1.00 55.38 96 PRO A C 1
ATOM 698 O O . PRO A 1 96 ? 35.163 -11.772 -14.792 1.00 55.38 96 PRO A O 1
ATOM 701 N N . GLU A 1 97 ? 36.037 -13.703 -15.513 1.00 58.47 97 GLU A N 1
ATOM 702 C CA . GLU A 1 97 ? 36.579 -13.148 -16.746 1.00 58.47 97 GLU A CA 1
ATOM 703 C C . GLU A 1 97 ? 35.443 -13.096 -17.766 1.00 58.47 97 GLU A C 1
ATOM 705 O O . GLU A 1 97 ? 34.921 -14.126 -18.199 1.00 58.47 97 GLU A O 1
ATOM 710 N N . ILE A 1 98 ? 35.029 -11.885 -18.144 1.00 54.75 98 ILE A N 1
ATOM 711 C CA . ILE A 1 98 ? 34.051 -11.693 -19.214 1.00 54.75 98 ILE A CA 1
ATOM 712 C C . ILE A 1 98 ? 34.718 -12.098 -20.531 1.00 54.75 98 ILE A C 1
ATOM 714 O O . ILE A 1 98 ? 35.396 -11.304 -21.183 1.00 54.75 98 ILE A O 1
ATOM 718 N N . LYS A 1 99 ? 34.534 -13.355 -20.937 1.00 54.94 99 LYS A N 1
ATOM 719 C CA . LYS A 1 99 ? 34.982 -13.840 -22.242 1.00 54.94 99 LYS A CA 1
ATOM 720 C C . LYS A 1 99 ? 34.001 -13.374 -23.316 1.00 54.94 99 LYS A C 1
ATOM 722 O O . LYS A 1 99 ? 33.071 -14.085 -23.688 1.00 54.94 99 LYS A O 1
ATOM 727 N N . LEU A 1 100 ? 34.215 -12.166 -23.829 1.00 58.28 100 LEU A N 1
ATOM 728 C CA . LEU A 1 100 ? 33.520 -11.687 -25.020 1.00 58.28 100 LEU A CA 1
ATOM 729 C C . LEU A 1 100 ? 34.018 -12.490 -26.229 1.00 58.28 100 LEU A C 1
ATOM 731 O O . LEU A 1 100 ? 35.166 -12.355 -26.643 1.00 58.28 100 LEU A O 1
ATOM 735 N N . THR A 1 101 ? 33.163 -13.327 -26.814 1.00 59.97 101 THR A N 1
ATOM 736 C CA . THR A 1 101 ? 33.442 -13.950 -28.116 1.00 59.97 101 THR A CA 1
ATOM 737 C C . THR A 1 101 ? 33.577 -12.856 -29.186 1.00 59.97 101 THR A C 1
ATOM 739 O O . THR A 1 101 ? 32.669 -12.025 -29.299 1.00 59.97 101 THR A O 1
ATOM 742 N N . PRO A 1 102 ? 34.674 -12.797 -29.964 1.00 58.03 102 PRO A N 1
ATOM 743 C CA . PRO A 1 102 ? 34.773 -11.884 -31.101 1.00 58.03 102 PRO A CA 1
ATOM 744 C C . PRO A 1 102 ? 33.787 -12.312 -32.194 1.00 58.03 102 PRO A C 1
ATOM 746 O O . PRO A 1 102 ? 33.798 -13.472 -32.603 1.00 58.03 102 PRO A O 1
ATOM 749 N N . VAL A 1 103 ? 32.938 -11.396 -32.669 1.00 58.50 103 VAL A N 1
ATOM 750 C CA . VAL A 1 103 ? 32.067 -11.645 -33.829 1.00 58.50 103 VAL A CA 1
ATOM 751 C C . VAL A 1 103 ? 32.682 -10.970 -35.055 1.00 58.50 103 VAL A C 1
ATOM 753 O O . VAL A 1 103 ? 32.889 -9.756 -35.021 1.00 58.50 103 VAL A O 1
ATOM 756 N N . PRO A 1 104 ? 32.968 -11.708 -36.142 1.00 54.72 104 PRO A N 1
ATOM 757 C CA . PRO A 1 104 ? 33.381 -11.111 -37.405 1.00 54.72 104 PRO A CA 1
ATOM 758 C C . PRO A 1 104 ? 32.223 -10.286 -37.998 1.00 54.72 104 PRO A C 1
ATOM 760 O O . PRO A 1 104 ? 31.177 -10.833 -38.331 1.00 54.72 104 PRO A O 1
ATOM 763 N N . ASN A 1 105 ? 32.405 -8.967 -38.123 1.00 66.38 105 ASN A N 1
ATOM 764 C CA . ASN A 1 105 ? 31.575 -8.030 -38.904 1.00 66.38 105 ASN A CA 1
ATOM 765 C C . ASN A 1 105 ? 30.062 -7.891 -38.600 1.00 66.38 105 ASN A C 1
ATOM 767 O O . ASN A 1 105 ? 29.341 -7.307 -39.407 1.00 66.38 105 ASN A O 1
ATOM 771 N N . GLY A 1 106 ? 29.564 -8.321 -37.439 1.00 68.75 106 GLY A N 1
ATOM 772 C CA . GLY A 1 106 ? 28.158 -8.130 -37.048 1.00 68.75 106 GLY A CA 1
ATOM 773 C C . GLY A 1 106 ? 27.992 -7.300 -35.775 1.00 68.75 106 GLY A C 1
ATOM 774 O O . GLY A 1 106 ? 28.680 -7.547 -34.784 1.00 68.75 106 GLY A O 1
ATOM 775 N N . LYS A 1 107 ? 27.047 -6.347 -35.766 1.00 68.12 107 LYS A N 1
ATOM 776 C CA . LYS A 1 107 ? 26.513 -5.790 -34.510 1.00 68.12 107 LYS A CA 1
ATOM 777 C C . LYS A 1 107 ? 25.748 -6.915 -33.801 1.00 68.12 107 LYS A C 1
ATOM 779 O O . LYS A 1 107 ? 24.873 -7.519 -34.413 1.00 68.12 107 LYS A O 1
ATOM 784 N N . ARG A 1 108 ? 26.103 -7.228 -32.551 1.00 69.69 108 ARG A N 1
ATOM 785 C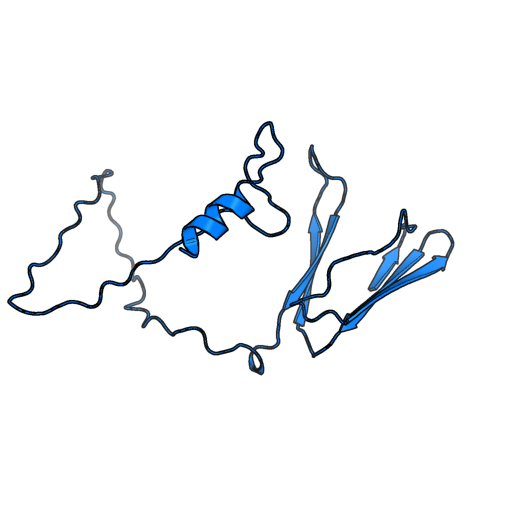 CA . ARG A 1 108 ? 25.314 -8.129 -31.694 1.00 69.69 108 ARG A CA 1
ATOM 786 C C . ARG A 1 108 ? 24.219 -7.336 -30.998 1.00 69.69 108 ARG A C 1
ATOM 788 O O . ARG A 1 108 ? 24.468 -6.194 -30.612 1.00 69.69 108 ARG A O 1
ATOM 795 N N . ASP A 1 109 ? 23.090 -7.981 -30.741 1.00 74.50 109 ASP A N 1
ATOM 796 C CA . ASP A 1 109 ? 22.139 -7.490 -29.751 1.00 74.50 109 ASP A CA 1
ATOM 797 C C . ASP A 1 109 ? 22.788 -7.603 -28.369 1.00 74.50 109 ASP A C 1
ATOM 799 O O . ASP A 1 109 ? 23.136 -8.693 -27.906 1.00 74.50 109 ASP A O 1
ATOM 803 N N . ILE A 1 110 ? 23.033 -6.456 -27.737 1.00 78.75 110 ILE A N 1
ATOM 804 C CA . ILE A 1 110 ? 23.549 -6.393 -26.371 1.00 78.75 110 ILE A CA 1
ATOM 805 C C . ILE A 1 110 ? 22.340 -6.251 -25.458 1.00 78.75 110 ILE A C 1
ATOM 807 O O . ILE A 1 110 ? 21.690 -5.209 -25.440 1.00 78.75 110 ILE A O 1
ATOM 811 N N . VAL A 1 111 ? 22.047 -7.302 -24.698 1.00 83.38 111 VAL A N 1
ATOM 812 C CA . VAL A 1 111 ? 21.028 -7.250 -23.650 1.00 83.38 111 VAL A CA 1
ATOM 813 C C . VAL A 1 111 ? 21.679 -6.698 -22.387 1.00 83.38 111 VAL A C 1
ATOM 815 O O . VAL A 1 111 ? 22.596 -7.309 -21.839 1.00 83.38 111 VAL A O 1
ATOM 818 N N . VAL A 1 112 ? 21.212 -5.536 -21.937 1.00 83.94 112 VAL A N 1
ATOM 819 C CA . VAL A 1 112 ? 21.607 -4.927 -20.662 1.00 83.94 112 VAL A CA 1
ATOM 820 C C . VAL A 1 112 ? 20.410 -4.989 -19.725 1.00 83.94 112 VAL A C 1
ATOM 822 O O . VAL A 1 112 ? 19.320 -4.549 -20.083 1.00 83.94 112 VAL A O 1
ATOM 825 N N . VAL A 1 113 ? 20.615 -5.535 -18.529 1.00 90.06 113 VAL A N 1
ATOM 826 C CA . VAL A 1 113 ? 19.616 -5.524 -17.455 1.00 90.06 113 VAL A CA 1
ATOM 827 C C . VAL A 1 113 ? 20.017 -4.441 -16.460 1.00 90.06 113 VAL A C 1
ATOM 829 O O . VAL A 1 113 ? 21.137 -4.459 -15.954 1.00 90.06 113 VAL A O 1
ATOM 832 N N . ILE A 1 114 ? 19.111 -3.497 -16.205 1.00 90.12 114 ILE A N 1
ATOM 833 C CA . ILE A 1 114 ? 19.280 -2.440 -15.203 1.00 90.12 114 ILE A CA 1
ATOM 834 C C . ILE A 1 114 ? 18.365 -2.764 -14.023 1.00 90.12 114 ILE A C 1
ATOM 836 O O . ILE A 1 114 ? 17.169 -2.974 -14.216 1.00 90.12 114 ILE A O 1
ATOM 840 N N . ASP A 1 115 ? 18.927 -2.782 -12.816 1.00 92.44 115 ASP A N 1
ATOM 841 C CA . ASP A 1 115 ? 18.185 -2.962 -11.569 1.00 92.44 115 ASP A CA 1
ATOM 842 C C . ASP A 1 115 ? 18.284 -1.688 -10.719 1.00 92.44 115 ASP A C 1
ATOM 844 O O . ASP A 1 115 ? 19.368 -1.294 -10.281 1.00 92.44 115 ASP A O 1
ATOM 848 N N . ALA A 1 116 ? 17.153 -1.007 -10.534 1.00 92.56 116 ALA A N 1
ATOM 849 C CA . ALA A 1 116 ? 17.060 0.162 -9.670 1.00 92.56 116 ALA A CA 1
ATOM 850 C C . ALA A 1 116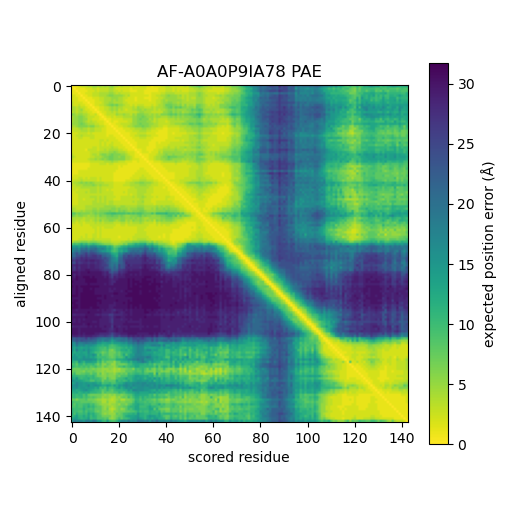 ? 16.729 -0.311 -8.250 1.00 92.56 116 ALA A C 1
ATOM 852 O O . ALA A 1 116 ? 15.595 -0.694 -7.978 1.00 92.56 116 ALA A O 1
ATOM 853 N N . GLY A 1 117 ? 17.723 -0.283 -7.359 1.00 91.50 117 GLY A N 1
ATOM 854 C CA . GLY A 1 117 ? 17.587 -0.801 -5.997 1.00 91.50 117 GLY A CA 1
ATOM 855 C C . GLY A 1 117 ? 16.479 -0.141 -5.157 1.00 91.50 117 GLY A C 1
ATOM 856 O O . GLY A 1 117 ? 16.094 1.010 -5.375 1.00 91.50 117 GLY A O 1
ATOM 857 N N . HIS A 1 118 ? 16.024 -0.868 -4.130 1.00 94.56 118 HIS A N 1
ATOM 858 C CA . HIS A 1 118 ? 14.941 -0.480 -3.210 1.00 94.56 118 HIS A CA 1
ATOM 859 C C . HIS A 1 118 ? 13.587 -0.234 -3.904 1.00 94.56 118 HIS A C 1
ATOM 861 O O . HIS A 1 118 ? 13.374 -0.610 -5.053 1.00 94.56 118 HIS A O 1
ATOM 867 N N . GLY A 1 119 ? 12.616 0.343 -3.185 1.00 89.44 119 GLY A N 1
ATOM 868 C CA . GLY A 1 119 ? 11.291 0.635 -3.731 1.00 89.44 119 GLY A CA 1
ATOM 869 C C . GLY A 1 119 ? 10.150 0.374 -2.754 1.00 89.44 119 GLY A C 1
ATOM 870 O O . GLY A 1 119 ? 10.314 -0.213 -1.686 1.00 89.44 119 GLY A O 1
ATOM 871 N N . GLY A 1 120 ? 8.954 0.838 -3.122 1.00 89.19 120 GLY A N 1
ATOM 872 C CA . GLY A 1 120 ? 7.769 0.689 -2.276 1.00 89.19 120 GLY A CA 1
ATOM 873 C C . GLY A 1 120 ? 7.962 1.354 -0.911 1.00 89.19 120 GLY A C 1
ATOM 874 O O . GLY A 1 120 ? 8.292 2.543 -0.849 1.00 89.19 120 GLY A O 1
ATOM 875 N N . GLU A 1 121 ? 7.755 0.596 0.165 1.00 87.06 121 GLU A N 1
ATOM 876 C CA . GLU A 1 121 ? 7.947 1.066 1.543 1.00 87.06 121 GLU A CA 1
ATOM 877 C C . GLU A 1 121 ? 9.424 1.273 1.895 1.00 87.06 121 GLU A C 1
ATOM 879 O O . GLU A 1 121 ? 9.726 2.185 2.656 1.00 87.06 121 GLU A O 1
ATOM 884 N N . ASP A 1 122 ? 10.346 0.501 1.311 1.00 90.19 122 ASP A N 1
ATOM 885 C CA . ASP A 1 122 ? 11.779 0.613 1.591 1.00 90.19 122 ASP A CA 1
ATOM 886 C C . ASP A 1 122 ? 12.384 1.811 0.834 1.00 90.19 122 ASP A C 1
ATOM 888 O O . ASP A 1 122 ? 12.461 1.789 -0.401 1.00 90.19 122 ASP A O 1
ATOM 892 N N . PRO A 1 123 ? 12.778 2.900 1.525 1.00 91.88 123 PRO A N 1
ATOM 893 C CA . PRO A 1 123 ? 13.384 4.053 0.876 1.00 91.88 123 PRO A CA 1
ATOM 894 C C . PRO A 1 123 ? 14.853 3.834 0.489 1.00 91.88 123 PRO A C 1
ATOM 896 O O . PRO A 1 123 ? 15.367 4.654 -0.278 1.00 91.88 123 PRO A O 1
ATOM 899 N N . GLY A 1 124 ? 15.505 2.793 1.019 1.00 93.62 124 GLY A N 1
ATOM 900 C CA . GLY A 1 124 ? 16.960 2.680 1.063 1.00 93.62 124 GLY A CA 1
ATOM 901 C C . GLY A 1 124 ? 17.598 3.734 1.972 1.00 93.62 124 GLY A C 1
ATOM 902 O O . GLY A 1 124 ? 16.966 4.259 2.900 1.00 93.62 124 GLY A O 1
ATOM 903 N N . ALA A 1 125 ? 18.855 4.079 1.705 1.00 94.69 125 ALA A N 1
ATOM 904 C CA . ALA A 1 125 ? 19.559 5.123 2.435 1.00 94.69 125 ALA A CA 1
ATOM 905 C C . ALA A 1 125 ? 18.851 6.488 2.315 1.00 94.69 125 ALA A C 1
ATOM 907 O O . ALA A 1 125 ? 18.322 6.869 1.265 1.00 94.69 125 ALA A O 1
ATOM 908 N N . SER A 1 126 ? 18.859 7.247 3.415 1.00 93.75 126 SER A N 1
ATOM 909 C CA . SER A 1 126 ? 18.311 8.606 3.474 1.00 93.75 126 SER A CA 1
ATOM 910 C C . SER A 1 126 ? 19.432 9.632 3.643 1.00 93.75 126 SER A C 1
ATOM 912 O O . SER A 1 126 ? 20.243 9.527 4.562 1.00 93.75 126 SER A O 1
ATOM 914 N N . GLY A 1 127 ? 19.488 10.620 2.750 1.00 90.38 127 GLY A N 1
ATOM 915 C CA . GLY A 1 127 ? 20.480 11.695 2.782 1.00 90.38 127 GLY A CA 1
ATOM 916 C C . GLY A 1 127 ? 20.149 12.774 3.816 1.00 90.38 127 GLY A C 1
ATOM 917 O O . GLY A 1 127 ? 18.990 12.969 4.181 1.00 90.38 127 GLY A O 1
ATOM 918 N N . GLY A 1 128 ? 21.162 13.530 4.251 1.00 91.25 128 GLY A N 1
ATOM 919 C CA . GLY A 1 128 ? 21.003 14.588 5.262 1.00 91.25 128 GLY A CA 1
ATOM 920 C C . GLY A 1 128 ? 20.062 15.735 4.862 1.00 91.25 128 GLY A C 1
ATOM 921 O O . GLY A 1 128 ? 19.563 16.437 5.734 1.00 91.25 128 GLY A O 1
ATOM 922 N N . ALA A 1 129 ? 19.774 15.901 3.566 1.00 91.88 129 ALA A N 1
ATOM 923 C CA . ALA A 1 129 ? 18.794 16.863 3.057 1.00 91.88 129 ALA A CA 1
ATOM 924 C C . ALA A 1 129 ? 17.469 16.199 2.617 1.00 91.88 129 ALA A C 1
ATOM 926 O O . ALA A 1 129 ? 16.685 16.800 1.887 1.00 91.88 129 ALA A O 1
ATOM 927 N N . GLY A 1 130 ? 17.205 14.960 3.052 1.00 92.00 130 GLY A N 1
ATOM 928 C CA . GLY A 1 130 ? 15.934 14.259 2.834 1.00 92.00 130 GLY A CA 1
ATOM 929 C C . GLY A 1 130 ? 15.828 13.472 1.525 1.00 92.00 130 GLY A C 1
ATOM 930 O O . GLY A 1 130 ? 14.744 12.992 1.187 1.00 92.00 130 GLY A O 1
ATOM 931 N N . GLN A 1 131 ? 16.926 13.313 0.782 1.00 94.88 131 GLN A N 1
ATOM 932 C CA . GLN A 1 131 ? 16.950 12.443 -0.393 1.00 94.88 131 GLN A CA 1
ATOM 933 C C . GLN A 1 131 ? 16.696 10.988 0.014 1.00 94.88 131 GLN A C 1
ATOM 935 O O . GLN A 1 131 ? 17.182 10.545 1.051 1.00 94.88 131 GLN A O 1
ATOM 940 N N . LYS A 1 132 ? 15.975 10.239 -0.822 1.00 96.44 132 LYS A N 1
ATOM 941 C CA . LYS A 1 132 ? 15.741 8.800 -0.643 1.00 96.44 132 LYS A CA 1
ATOM 942 C C . LYS A 1 132 ? 16.406 8.055 -1.785 1.00 96.44 132 LYS A C 1
ATOM 944 O O . LYS A 1 132 ? 16.126 8.378 -2.942 1.00 96.44 132 LYS A O 1
ATOM 949 N N . GLU A 1 133 ? 17.241 7.077 -1.462 1.00 96.19 133 GLU A N 1
ATOM 950 C CA . GLU A 1 133 ? 17.990 6.280 -2.433 1.00 96.19 133 GLU A CA 1
ATOM 951 C C . GLU A 1 133 ? 17.098 5.753 -3.558 1.00 96.19 133 GLU A C 1
ATOM 953 O O . GLU A 1 133 ? 17.397 6.017 -4.723 1.00 96.19 133 GLU A O 1
ATOM 958 N N . LYS A 1 134 ? 15.943 5.156 -3.221 1.00 95.81 134 LYS A N 1
ATOM 959 C CA . LYS A 1 134 ? 14.985 4.617 -4.205 1.00 95.81 134 LYS A CA 1
ATOM 960 C C . LYS A 1 134 ? 14.594 5.607 -5.310 1.00 95.81 134 LYS A C 1
ATOM 962 O O . LYS A 1 134 ? 14.337 5.210 -6.440 1.00 95.81 134 LYS A O 1
ATOM 967 N N . ASN A 1 135 ? 14.534 6.905 -4.999 1.00 95.62 135 ASN A N 1
ATOM 968 C CA . ASN A 1 135 ? 14.147 7.927 -5.971 1.00 95.62 135 ASN A CA 1
ATOM 969 C C . ASN A 1 135 ? 15.317 8.276 -6.899 1.00 95.62 135 ASN A C 1
ATOM 971 O O . ASN A 1 135 ? 15.107 8.539 -8.082 1.00 95.62 135 ASN A O 1
ATOM 975 N N . VAL A 1 136 ? 16.538 8.292 -6.361 1.00 94.12 136 VAL A N 1
ATOM 976 C CA . VAL A 1 136 ? 17.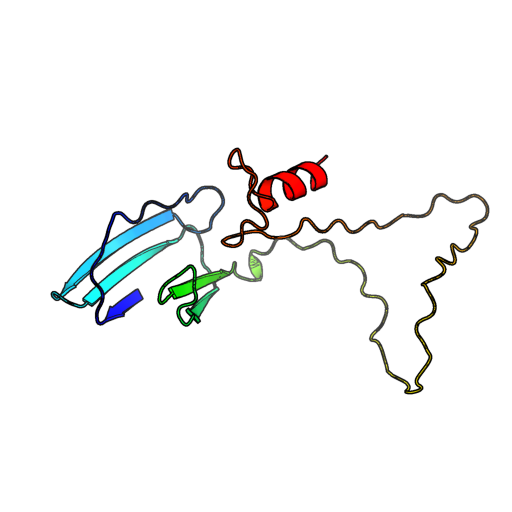754 8.644 -7.104 1.00 94.12 136 VAL A CA 1
ATOM 977 C C . VAL A 1 136 ? 18.097 7.529 -8.084 1.00 94.12 136 VAL A C 1
ATOM 979 O O . VAL A 1 136 ? 18.226 7.789 -9.277 1.00 94.12 136 VAL A O 1
ATOM 982 N N . VAL A 1 137 ? 18.168 6.286 -7.602 1.00 95.75 137 VAL A N 1
ATOM 983 C CA . VAL A 1 137 ? 18.545 5.135 -8.436 1.00 95.75 137 VAL A CA 1
ATOM 984 C C . VAL A 1 137 ? 17.518 4.872 -9.536 1.00 95.75 137 VAL A C 1
ATOM 986 O O . VAL A 1 137 ? 17.901 4.634 -10.677 1.00 95.75 137 VAL A O 1
ATOM 989 N N . LEU A 1 138 ? 16.219 5.027 -9.246 1.00 95.38 138 LEU A N 1
ATOM 990 C CA . LEU A 1 138 ? 15.169 4.912 -10.260 1.00 95.38 138 LEU A CA 1
ATOM 991 C C . LEU A 1 138 ? 15.239 6.025 -11.314 1.00 95.38 138 LEU A C 1
ATOM 993 O O . LEU A 1 138 ? 14.894 5.781 -12.466 1.00 95.38 138 LEU A O 1
ATOM 997 N N . SER A 1 139 ? 15.649 7.239 -10.934 1.00 93.94 139 SER A N 1
ATOM 998 C CA . SER A 1 139 ? 15.808 8.343 -11.890 1.00 93.94 139 SER A CA 1
ATOM 999 C C . SER A 1 139 ? 16.998 8.099 -12.814 1.00 93.94 139 SER A C 1
ATOM 1001 O O . SER A 1 139 ? 16.857 8.257 -14.017 1.00 93.94 139 SER A O 1
ATOM 1003 N N . ILE A 1 140 ? 18.130 7.639 -12.268 1.00 92.62 140 ILE A N 1
ATOM 1004 C CA . ILE A 1 140 ? 19.321 7.282 -13.056 1.00 92.62 140 ILE A CA 1
ATOM 1005 C C . ILE A 1 140 ? 19.015 6.130 -14.019 1.00 92.62 140 ILE A C 1
ATOM 1007 O O . ILE A 1 140 ? 19.447 6.161 -15.160 1.00 92.62 140 ILE A O 1
ATOM 1011 N N . ALA A 1 141 ? 18.246 5.129 -13.584 1.00 94.06 141 ALA A N 1
ATOM 1012 C CA . ALA A 1 141 ? 17.888 3.979 -14.415 1.00 94.06 141 ALA A CA 1
ATOM 1013 C C . ALA A 1 141 ? 16.954 4.308 -15.597 1.00 94.06 141 ALA A C 1
ATOM 1015 O O . ALA A 1 141 ? 16.769 3.462 -16.469 1.00 94.06 141 ALA A O 1
ATOM 1016 N N . LYS A 1 142 ? 16.316 5.486 -15.601 1.00 92.38 142 LYS A N 1
ATOM 1017 C CA . LYS A 1 142 ? 15.388 5.929 -16.655 1.00 92.38 142 LYS A CA 1
ATOM 1018 C C . LYS A 1 142 ? 16.027 6.854 -17.695 1.00 92.38 142 LYS A C 1
ATOM 1020 O O . LYS A 1 142 ? 15.351 7.153 -18.678 1.00 92.38 142 LYS A O 1
ATOM 1025 N N . GLU A 1 143 ? 17.249 7.316 -17.445 1.00 87.75 143 GLU A N 1
ATOM 1026 C CA . GLU A 1 143 ? 18.045 8.137 -18.369 1.00 87.75 143 GLU A CA 1
ATOM 1027 C C . GLU A 1 143 ? 18.773 7.252 -19.390 1.00 87.75 143 GLU A C 1
ATOM 1029 O O . GLU A 1 143 ? 18.755 7.606 -20.590 1.00 87.75 143 GLU A O 1
#

Organism: NCBI:txid199198

Solvent-accessible surface area (backbone atoms only — not comparable to full-atom values): 9781 Å² total; per-residue (Å²): 91,80,40,79,81,34,72,86,90,65,83,81,84,70,90,45,79,99,49,61,45,68,48,68,48,74,45,77,79,48,96,39,25,27,34,42,46,75,41,61,74,58,77,58,50,73,49,74,52,75,42,79,57,59,99,88,44,64,77,38,82,48,75,48,75,37,74,40,79,91,72,54,73,82,68,85,78,70,82,79,81,68,86,86,75,86,81,93,79,93,76,78,92,70,78,86,75,84,80,76,78,86,66,89,94,57,91,72,90,79,88,80,87,86,84,52,59,67,45,89,91,45,43,62,61,70,47,98,88,70,48,40,39,26,61,52,40,44,52,63,72,71,109

Mean predicted aligned error: 13.25 Å

Nearest PDB structures (foldseek):
  4bin-assembly1_A  TM=7.102E-01  e=3.475E-04  Escherichia coli K-12

InterPro domains:
  IPR002508 N-acetylmuramoyl-L-alanine amidase, catalytic domain [PF01520] (112-142)
  IPR021731 AMIN domain [PF11741] (2-65)
  IPR050695 N-acetylmuramoyl-L-alanine amidase 3 [PTHR30404] (3-143)